Protein AF-A0A520HC37-F1 (afdb_monomer)

Sequence (45 aa):
ARFYGLPLNEGTVTLERASVTVPARIGDVVPFHAGETLGWRVVEE

Foldseek 3Di:
DVVVPDDDDPDDWDKDQQKDAADCDDVPDGDPNHRHIDRIDTDDD

Secondary structure (DSSP, 8-state):
-GGGTPPPP-----EES--EEPPS-BTTB--TTTT-EES-EEPP-

Radius of gyration: 14.88 Å; Cα contacts (8 Å, |Δi|>4): 55; chains: 1; bounding box: 23×33×31 Å

Solvent-accessible surface area (bac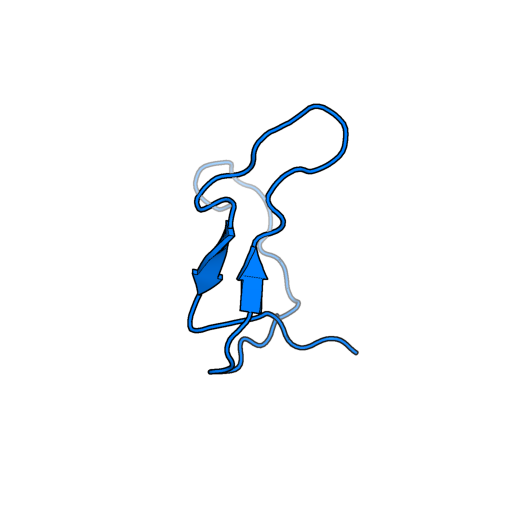kbone atoms only — not comparable to full-atom values): 3041 Å² total; per-residue (Å²): 81,71,95,80,71,42,79,74,80,88,78,86,83,57,76,41,88,39,79,40,72,37,58,61,54,57,90,97,42,72,50,88,62,44,66,38,73,40,64,56,37,74,69,81,132

Mean predicted aligned error: 2.98 Å

Structure (mmCIF, N/CA/C/O backbone):
data_AF-A0A520HC37-F1
#
_entry.id   AF-A0A520HC37-F1
#
loop_
_atom_site.group_PDB
_atom_site.id
_atom_site.type_symbol
_atom_site.label_atom_id
_atom_site.label_alt_id
_atom_site.label_comp_id
_atom_site.label_asym_id
_atom_site.label_entity_id
_atom_site.label_seq_id
_atom_site.pdbx_PDB_ins_code
_atom_site.Cartn_x
_atom_site.Cartn_y
_atom_site.Cartn_z
_atom_site.occupancy
_atom_site.B_iso_or_equiv
_atom_site.auth_seq_id
_atom_site.auth_comp_id
_atom_site.auth_asym_id
_atom_site.auth_atom_id
_atom_site.pdbx_PDB_model_num
ATOM 1 N N . ALA A 1 1 ? -2.716 13.698 7.761 1.00 81.88 1 ALA A N 1
ATOM 2 C CA . ALA A 1 1 ? -3.932 14.539 7.795 1.00 81.88 1 ALA A CA 1
ATOM 3 C C . ALA A 1 1 ? -3.734 15.837 8.587 1.00 81.88 1 ALA A C 1
ATOM 5 O O . ALA A 1 1 ? -3.993 16.895 8.036 1.00 81.88 1 ALA A O 1
ATOM 6 N N . ARG A 1 2 ? -3.191 15.781 9.820 1.00 96.19 2 ARG A N 1
ATOM 7 C CA . ARG A 1 2 ? -3.050 16.949 10.719 1.00 96.19 2 ARG A CA 1
ATOM 8 C C . ARG A 1 2 ? -2.323 18.160 10.122 1.00 96.19 2 ARG A C 1
ATOM 10 O O . ARG A 1 2 ? -2.812 19.266 10.286 1.00 96.19 2 ARG A O 1
ATOM 17 N N . PHE A 1 3 ? -1.216 17.957 9.399 1.00 97.50 3 PHE A N 1
ATOM 18 C CA . PHE A 1 3 ? -0.503 19.053 8.718 1.00 97.50 3 PHE A CA 1
ATOM 19 C C . PHE A 1 3 ? -1.399 19.816 7.726 1.00 97.50 3 PHE A C 1
ATOM 21 O O . PHE A 1 3 ? -1.337 21.034 7.651 1.00 97.50 3 PHE A O 1
ATOM 28 N N . TYR A 1 4 ? -2.279 19.102 7.022 1.00 97.75 4 TYR A N 1
ATOM 29 C CA . TYR A 1 4 ? -3.241 19.676 6.077 1.00 97.75 4 TYR A CA 1
ATOM 30 C C . TYR A 1 4 ? -4.602 20.000 6.719 1.00 97.75 4 TYR A C 1
ATOM 32 O O . TYR A 1 4 ? -5.547 20.315 6.007 1.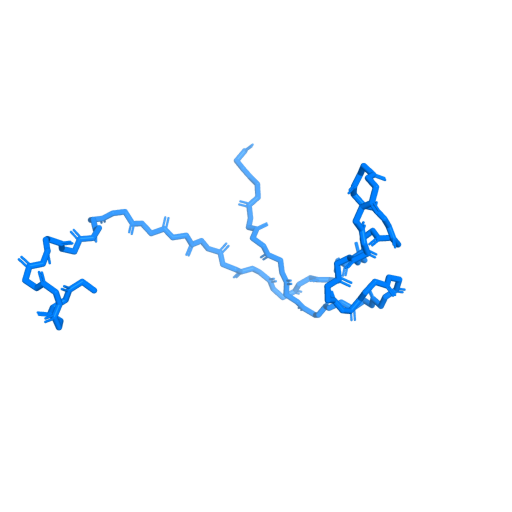00 97.75 4 TYR A O 1
ATOM 40 N N . GLY A 1 5 ? -4.737 19.883 8.046 1.00 97.88 5 GLY A N 1
ATOM 41 C CA . GLY A 1 5 ? -5.997 20.136 8.754 1.00 97.88 5 GLY A CA 1
ATOM 42 C C . GLY A 1 5 ? -7.137 19.160 8.434 1.00 97.88 5 GLY A C 1
ATOM 43 O O . GLY A 1 5 ? -8.286 19.451 8.746 1.00 97.88 5 GLY A O 1
ATOM 44 N N . LEU A 1 6 ? -6.846 18.011 7.817 1.00 98.44 6 LEU A N 1
ATOM 45 C CA . LEU A 1 6 ? -7.865 17.024 7.452 1.00 98.44 6 LEU A CA 1
ATOM 46 C C . LEU A 1 6 ? -8.169 16.056 8.614 1.00 98.44 6 LEU A C 1
ATOM 48 O O . LEU A 1 6 ? -7.261 15.770 9.411 1.00 98.44 6 LEU A O 1
ATOM 52 N N . PRO A 1 7 ? -9.398 15.505 8.690 1.00 98.12 7 PRO A N 1
ATOM 53 C CA . PRO A 1 7 ? -9.739 14.439 9.630 1.00 98.12 7 PRO A CA 1
ATOM 54 C C . PRO A 1 7 ? -8.834 13.212 9.473 1.00 98.12 7 PRO A C 1
ATOM 56 O O . PRO A 1 7 ? -8.318 12.928 8.390 1.00 98.12 7 PRO A O 1
ATOM 59 N N . LEU A 1 8 ? -8.621 12.487 10.571 1.00 97.88 8 LEU A N 1
ATOM 60 C CA . LEU A 1 8 ? -7.955 11.186 10.525 1.00 97.88 8 LEU A CA 1
ATOM 61 C C . LEU A 1 8 ? -8.958 10.111 10.102 1.00 97.88 8 LEU A C 1
ATOM 63 O O . LEU A 1 8 ? -10.131 10.200 10.447 1.00 97.88 8 LEU A O 1
ATOM 67 N N . ASN A 1 9 ? -8.478 9.091 9.392 1.00 97.38 9 ASN A N 1
ATOM 68 C CA . ASN A 1 9 ? -9.270 7.890 9.144 1.00 97.38 9 ASN A CA 1
ATOM 69 C C . ASN A 1 9 ? -9.576 7.198 10.481 1.00 97.38 9 ASN A C 1
ATOM 71 O O . ASN A 1 9 ? -8.695 7.116 11.339 1.00 97.38 9 ASN A O 1
ATOM 75 N N . GLU A 1 10 ? -10.794 6.681 10.634 1.00 97.88 10 GLU A N 1
ATOM 76 C CA . GLU A 1 10 ? -11.209 5.914 11.821 1.00 97.88 10 GLU A CA 1
ATOM 77 C C . GLU A 1 10 ? -10.972 4.404 11.661 1.00 97.88 10 GLU A C 1
ATOM 79 O O . GLU A 1 10 ? -10.881 3.677 12.647 1.00 97.88 10 GLU A O 1
ATOM 84 N N . GLY A 1 11 ? -10.847 3.936 10.415 1.00 96.31 11 GLY A N 1
ATOM 85 C CA . GLY A 1 11 ? -10.563 2.540 10.096 1.00 96.31 11 GLY A CA 1
ATOM 86 C C . GLY A 1 11 ? -9.100 2.150 10.307 1.00 96.31 11 GLY A C 1
ATOM 87 O O . GLY A 1 11 ? -8.202 2.992 10.390 1.00 96.31 11 GLY A O 1
ATOM 88 N N . THR A 1 12 ? -8.864 0.842 10.333 1.00 96.88 12 THR A N 1
ATOM 89 C CA . THR A 1 12 ? -7.532 0.236 10.407 1.00 96.88 12 THR A CA 1
ATOM 90 C C . THR A 1 12 ? -7.267 -0.638 9.184 1.00 96.88 12 THR A C 1
ATOM 92 O O . THR A 1 12 ? -8.186 -1.080 8.501 1.00 96.88 12 THR A O 1
ATOM 95 N N . VAL A 1 13 ? -5.987 -0.884 8.911 1.00 97.38 13 VAL A N 1
ATOM 96 C CA . VAL A 1 13 ? -5.530 -1.936 7.997 1.00 97.38 13 VAL A CA 1
ATOM 97 C C . VAL A 1 13 ? -4.577 -2.844 8.761 1.00 97.38 13 VAL A C 1
ATOM 99 O O . VAL A 1 13 ? -3.823 -2.369 9.615 1.00 97.38 13 VAL A O 1
ATOM 102 N N . THR A 1 14 ? -4.594 -4.136 8.452 1.00 98.00 14 THR A N 1
ATOM 103 C CA . THR A 1 14 ? -3.692 -5.115 9.066 1.00 98.00 14 THR A CA 1
ATOM 104 C C . THR A 1 14 ? -2.612 -5.506 8.073 1.00 98.00 14 THR A C 1
ATOM 106 O O . THR A 1 14 ? -2.902 -5.861 6.930 1.00 98.00 14 THR A O 1
ATOM 109 N N . LEU A 1 15 ? -1.358 -5.456 8.521 1.00 98.38 15 LEU A N 1
ATOM 110 C CA . LEU A 1 15 ? -0.240 -6.055 7.806 1.00 98.38 15 LEU A CA 1
ATOM 111 C C . LEU A 1 15 ? 0.100 -7.392 8.448 1.00 98.38 15 LEU A C 1
ATOM 113 O O . LEU A 1 15 ? 0.194 -7.488 9.673 1.00 98.38 15 LEU A O 1
ATOM 117 N N . GLU A 1 16 ? 0.355 -8.396 7.621 1.00 98.31 16 GLU A N 1
ATOM 118 C CA . GLU A 1 16 ? 0.904 -9.668 8.073 1.00 98.31 16 GLU A CA 1
ATOM 119 C C . GLU A 1 16 ? 2.307 -9.897 7.517 1.00 98.31 16 GLU A C 1
ATOM 121 O O . GLU A 1 16 ? 2.661 -9.445 6.420 1.00 98.31 16 GLU A O 1
ATOM 126 N N . ARG A 1 17 ? 3.128 -10.601 8.302 1.00 98.31 17 ARG A N 1
ATOM 127 C CA . ARG A 1 17 ? 4.502 -10.936 7.932 1.00 98.31 17 ARG A CA 1
ATOM 128 C C . ARG A 1 17 ? 4.499 -12.122 6.973 1.00 98.31 17 ARG A C 1
ATOM 130 O O . ARG A 1 17 ? 4.779 -13.251 7.369 1.00 98.31 17 ARG A O 1
ATOM 137 N N . ALA A 1 18 ? 4.170 -11.847 5.720 1.00 97.81 18 ALA A N 1
ATOM 138 C CA . ALA A 1 18 ? 4.127 -12.814 4.637 1.00 97.81 18 ALA A CA 1
ATOM 139 C C . ALA A 1 18 ? 4.827 -12.257 3.393 1.00 97.81 18 ALA A C 1
ATOM 141 O O . ALA A 1 18 ? 4.818 -11.051 3.141 1.00 97.81 18 ALA A O 1
ATOM 142 N N . SER A 1 19 ? 5.450 -13.151 2.622 1.00 97.69 19 SER A N 1
ATOM 143 C CA . SER A 1 19 ? 6.123 -12.791 1.376 1.00 97.69 19 SER A CA 1
ATOM 144 C C . SER A 1 19 ? 5.116 -12.378 0.307 1.00 97.69 19 SER A C 1
ATOM 146 O O . SER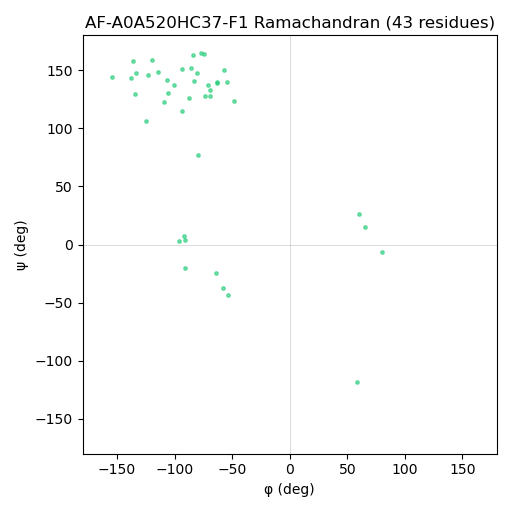 A 1 19 ? 4.161 -13.111 0.052 1.00 97.69 19 SER A O 1
ATOM 148 N N . VAL A 1 20 ? 5.372 -11.261 -0.371 1.00 97.94 20 VAL A N 1
ATOM 149 C CA . VAL A 1 20 ? 4.624 -10.834 -1.559 1.00 97.94 20 VAL A CA 1
ATOM 150 C C . VAL A 1 20 ? 5.588 -10.369 -2.642 1.00 97.94 20 VAL A C 1
ATOM 152 O O . VAL A 1 20 ? 6.488 -9.569 -2.386 1.00 97.94 20 VAL A O 1
ATOM 155 N N . THR A 1 21 ? 5.420 -10.888 -3.856 1.00 98.38 21 THR A N 1
ATOM 156 C CA . THR A 1 21 ? 6.223 -10.479 -5.013 1.00 98.38 21 THR A CA 1
ATOM 157 C C . THR A 1 21 ? 5.582 -9.271 -5.679 1.00 98.38 21 THR A C 1
ATOM 159 O O . THR A 1 21 ? 4.406 -9.304 -6.041 1.00 98.38 21 THR A O 1
ATOM 162 N N . VAL A 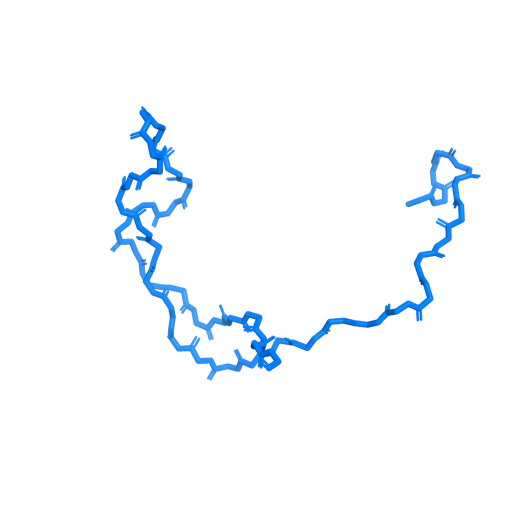1 22 ? 6.359 -8.205 -5.862 1.00 98.38 22 VAL A N 1
ATOM 163 C CA . VAL A 1 22 ? 5.906 -7.014 -6.583 1.00 98.38 22 VAL A CA 1
ATOM 164 C C . VAL A 1 22 ? 5.866 -7.334 -8.082 1.00 98.38 22 VAL A C 1
ATOM 166 O O . VAL A 1 22 ? 6.877 -7.784 -8.632 1.00 98.38 22 VAL A O 1
ATOM 169 N N . PRO A 1 23 ? 4.741 -7.092 -8.782 1.00 98.31 23 PRO A N 1
ATOM 170 C CA . PRO A 1 23 ? 4.666 -7.292 -10.223 1.00 98.31 23 PRO A CA 1
ATOM 171 C C . PRO A 1 23 ? 5.763 -6.519 -10.958 1.00 98.31 23 PRO A C 1
ATOM 173 O O . PRO A 1 23 ? 6.044 -5.365 -10.641 1.00 98.31 23 PRO A O 1
ATOM 176 N N . ALA A 1 24 ? 6.352 -7.127 -11.987 1.00 98.19 24 ALA A N 1
ATOM 177 C CA . ALA A 1 24 ? 7.381 -6.461 -12.787 1.00 98.19 24 ALA A CA 1
ATOM 178 C C . ALA A 1 24 ? 6.846 -5.222 -13.535 1.00 98.19 24 ALA A C 1
ATOM 180 O O . ALA A 1 24 ? 7.604 -4.323 -13.897 1.00 98.19 24 ALA A O 1
ATOM 181 N N . ARG A 1 25 ? 5.534 -5.188 -13.794 1.00 98.19 25 ARG A N 1
ATOM 182 C CA . ARG A 1 25 ? 4.855 -4.134 -14.543 1.00 98.19 25 ARG A CA 1
ATOM 183 C C . ARG A 1 25 ? 3.383 -4.051 -14.134 1.00 98.19 25 ARG A C 1
ATOM 185 O O . ARG A 1 25 ? 2.752 -5.077 -13.886 1.00 98.19 25 ARG A O 1
ATOM 192 N N . ILE A 1 26 ? 2.845 -2.834 -14.098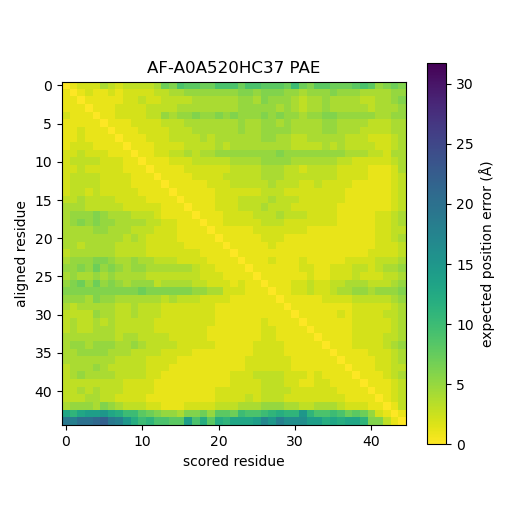 1.00 98.12 26 ILE A N 1
ATOM 193 C CA . ILE A 1 26 ? 1.418 -2.540 -13.921 1.00 98.12 26 ILE A CA 1
ATOM 194 C C . ILE A 1 26 ? 0.999 -1.656 -15.099 1.00 98.12 26 ILE A 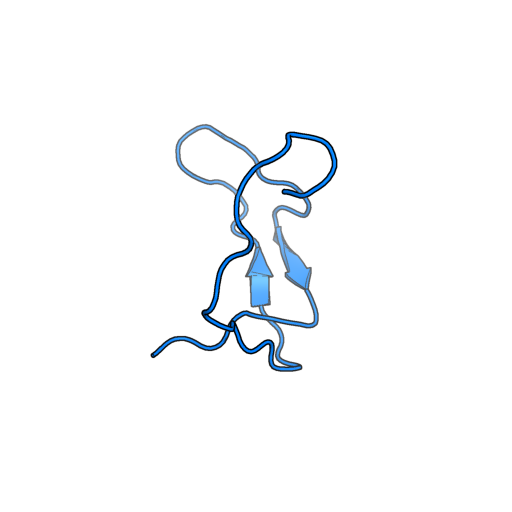C 1
ATOM 196 O O . ILE A 1 26 ? 1.386 -0.488 -15.173 1.00 98.12 26 ILE A O 1
ATOM 200 N N . GLY A 1 27 ? 0.260 -2.227 -16.055 1.00 96.69 27 GLY A N 1
ATOM 201 C CA . GLY A 1 27 ? -0.020 -1.563 -17.332 1.00 96.69 27 GLY A CA 1
ATOM 202 C C . GLY A 1 27 ? 1.278 -1.210 -18.061 1.00 96.69 27 GLY A C 1
ATOM 203 O O . GLY A 1 27 ? 2.079 -2.093 -18.355 1.00 96.69 27 GLY A O 1
ATOM 204 N N . ASP A 1 28 ? 1.519 0.079 -18.297 1.00 97.69 28 ASP A N 1
ATOM 205 C CA . ASP A 1 28 ? 2.750 0.557 -18.940 1.00 97.69 28 ASP A CA 1
ATOM 206 C C . ASP A 1 28 ? 3.846 1.022 -17.970 1.00 97.69 28 ASP A C 1
ATOM 208 O O . ASP A 1 28 ? 4.916 1.459 -18.398 1.00 97.69 28 ASP A O 1
ATOM 212 N N . VAL A 1 29 ? 3.610 0.900 -16.663 1.00 98.56 29 VAL A N 1
ATOM 213 C CA . VAL A 1 29 ? 4.478 1.450 -15.617 1.00 98.56 29 VAL A CA 1
ATOM 214 C C . VAL A 1 29 ? 5.27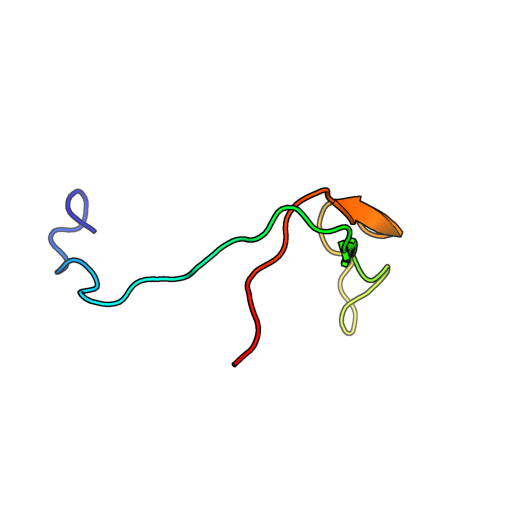1 0.347 -14.921 1.00 98.56 29 VAL A C 1
ATOM 216 O O . VAL A 1 29 ? 4.757 -0.739 -14.648 1.00 98.56 29 VAL A O 1
ATOM 219 N N . VAL A 1 30 ? 6.531 0.644 -14.599 1.00 98.56 30 VAL A N 1
ATOM 220 C CA . VAL A 1 30 ? 7.379 -0.195 -13.741 1.00 98.56 30 VAL A CA 1
ATOM 221 C C . VAL A 1 30 ? 7.262 0.315 -12.298 1.00 98.56 30 VAL A C 1
ATOM 223 O O . VAL A 1 30 ? 7.649 1.459 -12.043 1.00 98.56 30 VAL A O 1
ATOM 226 N N . PRO A 1 31 ? 6.703 -0.470 -11.358 1.00 98.38 31 PRO A N 1
ATOM 227 C CA . PRO A 1 31 ? 6.573 -0.050 -9.966 1.00 98.38 31 PRO A CA 1
ATOM 228 C C . PRO A 1 31 ? 7.917 -0.090 -9.224 1.00 98.38 31 PRO A C 1
ATOM 230 O O . PRO A 1 31 ? 8.880 -0.728 -9.650 1.00 98.38 31 PRO A O 1
ATOM 233 N N . PHE A 1 32 ? 7.979 0.578 -8.072 1.00 98.19 32 PHE A N 1
ATOM 234 C CA . PHE A 1 32 ? 9.126 0.468 -7.172 1.00 98.19 32 PHE A CA 1
ATOM 235 C C . PHE A 1 32 ? 9.267 -0.973 -6.659 1.00 98.19 32 PHE A C 1
ATOM 237 O O . PHE A 1 32 ? 8.259 -1.603 -6.349 1.00 98.19 32 PHE A O 1
ATOM 244 N N . HIS A 1 33 ? 10.503 -1.479 -6.583 1.00 98.31 33 HIS A N 1
ATOM 245 C CA . HIS A 1 33 ? 10.814 -2.881 -6.266 1.00 98.31 33 HIS A CA 1
ATOM 246 C C . HIS A 1 33 ? 10.234 -3.918 -7.249 1.00 98.31 33 HIS A C 1
ATOM 248 O O . HIS A 1 33 ? 10.005 -5.063 -6.874 1.00 98.31 33 HIS A O 1
ATOM 254 N N . ALA A 1 34 ? 9.991 -3.549 -8.513 1.00 98.44 34 ALA A N 1
ATOM 255 C CA . ALA A 1 34 ? 9.501 -4.465 -9.546 1.00 98.44 34 ALA A CA 1
ATOM 256 C C . ALA A 1 34 ? 10.292 -5.788 -9.602 1.00 98.44 34 ALA A C 1
ATOM 258 O O . ALA A 1 34 ? 11.504 -5.796 -9.811 1.00 98.44 34 ALA A O 1
ATOM 259 N N . GLY A 1 35 ? 9.587 -6.914 -9.455 1.00 98.19 35 GLY A N 1
ATOM 260 C CA . GLY A 1 35 ? 10.172 -8.257 -9.467 1.00 98.19 35 GLY A CA 1
ATOM 261 C C . GLY A 1 35 ? 10.831 -8.690 -8.153 1.00 98.19 35 GLY A C 1
ATOM 262 O O . GLY A 1 35 ? 11.200 -9.856 -8.022 1.00 98.19 35 GLY A O 1
ATOM 263 N N . GLU A 1 36 ? 10.954 -7.804 -7.165 1.00 98.56 36 GLU A N 1
ATOM 264 C CA . GLU A 1 36 ? 11.459 -8.154 -5.839 1.00 98.56 36 GLU A CA 1
ATOM 265 C C . GLU A 1 36 ? 10.350 -8.723 -4.940 1.00 98.56 36 GLU A C 1
ATOM 267 O O . GLU A 1 36 ? 9.151 -8.571 -5.193 1.00 98.56 36 GLU A O 1
ATOM 272 N N . THR A 1 37 ? 10.756 -9.396 -3.860 1.00 98.56 37 THR A N 1
ATOM 273 C CA . THR A 1 37 ? 9.841 -9.939 -2.846 1.00 98.56 37 THR A CA 1
ATOM 274 C C . THR A 1 37 ? 9.962 -9.153 -1.547 1.00 98.56 37 THR A C 1
ATOM 276 O O . THR A 1 37 ? 11.035 -9.088 -0.950 1.00 98.56 37 THR A O 1
ATOM 279 N N . LEU A 1 38 ? 8.844 -8.590 -1.089 1.00 98.44 38 LEU A N 1
ATOM 280 C CA . LEU A 1 38 ? 8.734 -7.883 0.185 1.00 98.44 38 LEU A CA 1
ATOM 281 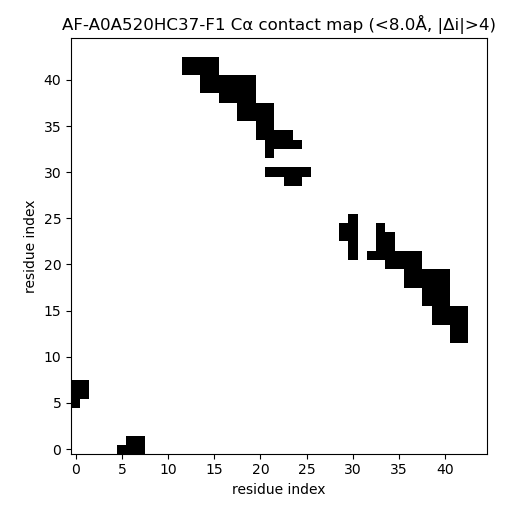C C . LEU A 1 38 ? 8.248 -8.836 1.284 1.00 98.44 38 LEU A C 1
ATOM 283 O O . LEU A 1 38 ? 7.534 -9.798 1.015 1.00 98.44 38 LEU A O 1
ATOM 287 N N . GLY A 1 39 ? 8.637 -8.570 2.534 1.00 98.38 39 GLY A N 1
ATOM 288 C CA . GLY A 1 39 ? 8.347 -9.444 3.683 1.00 98.38 39 GLY A CA 1
ATOM 289 C C . GLY A 1 39 ? 7.046 -9.152 4.440 1.00 98.38 39 GLY A C 1
ATOM 290 O O . GLY A 1 39 ? 6.809 -9.766 5.481 1.00 98.38 39 GLY A O 1
ATOM 291 N N . TRP A 1 40 ? 6.253 -8.193 3.965 1.00 98.38 40 TRP A N 1
ATOM 292 C CA . TRP A 1 40 ? 4.974 -7.805 4.552 1.00 98.38 40 TRP A CA 1
ATOM 293 C C . TRP A 1 40 ? 3.953 -7.573 3.447 1.00 98.38 40 TRP A C 1
ATOM 295 O O . TRP A 1 40 ? 4.291 -7.000 2.410 1.00 98.38 40 TRP A O 1
ATOM 305 N N . ARG A 1 41 ? 2.699 -7.949 3.699 1.00 97.81 41 ARG A N 1
ATOM 306 C CA . ARG A 1 41 ? 1.565 -7.648 2.816 1.00 97.81 41 ARG A CA 1
ATOM 307 C C . ARG A 1 41 ? 0.355 -7.183 3.619 1.00 97.81 41 ARG A C 1
ATOM 309 O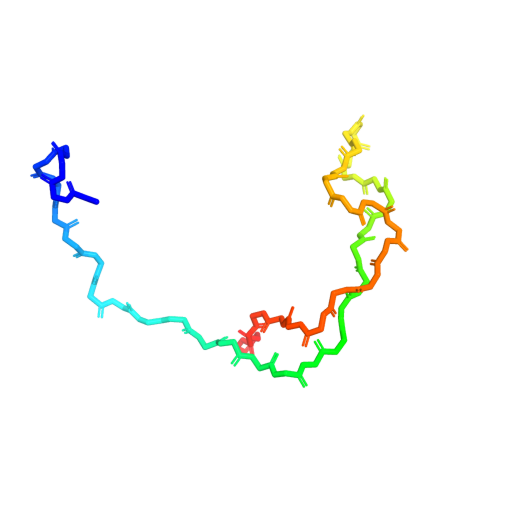 O . ARG A 1 41 ? 0.256 -7.466 4.812 1.00 97.81 41 ARG A O 1
ATOM 316 N N . VAL A 1 42 ? -0.549 -6.471 2.953 1.00 97.81 42 VAL A N 1
ATOM 317 C CA . VAL A 1 42 ? -1.875 -6.146 3.496 1.00 97.81 42 VAL A CA 1
ATOM 318 C C . VAL A 1 42 ? -2.712 -7.424 3.517 1.00 97.81 42 VAL A C 1
ATOM 320 O O . VAL A 1 42 ? -2.651 -8.209 2.572 1.00 97.81 42 VAL A O 1
ATOM 323 N N . VAL A 1 43 ? -3.453 -7.648 4.600 1.00 97.31 43 VAL A N 1
ATOM 324 C CA . VAL A 1 43 ? -4.421 -8.750 4.690 1.00 97.31 43 VAL A CA 1
ATOM 325 C C . VAL A 1 43 ? -5.594 -8.456 3.749 1.00 97.31 43 VAL A C 1
ATOM 327 O O . VAL A 1 43 ? -6.159 -7.366 3.801 1.00 97.31 43 VAL A O 1
ATOM 330 N N . GLU A 1 44 ? -5.932 -9.409 2.881 1.00 87.69 44 GLU A N 1
ATOM 331 C CA . GLU A 1 44 ? -7.134 -9.360 2.036 1.00 87.69 44 GLU A CA 1
ATOM 332 C C . GLU A 1 44 ? -8.339 -9.865 2.849 1.00 87.69 44 GLU A C 1
ATOM 334 O O . GLU A 1 44 ? -8.181 -10.798 3.641 1.00 87.69 44 GLU A O 1
ATOM 339 N N . GLU A 1 45 ? -9.503 -9.228 2.690 1.00 66.62 45 GLU A N 1
ATOM 340 C CA . GLU A 1 45 ? -10.770 -9.652 3.317 1.00 66.62 45 GLU A CA 1
ATOM 341 C C . GLU A 1 45 ? -11.408 -10.853 2.606 1.00 66.62 45 GLU A C 1
ATOM 343 O O . GLU A 1 45 ? -11.370 -10.896 1.353 1.00 66.62 45 GLU A O 1
#

Nearest PDB structures (foldseek):
  6z1p-assembly1_AF  TM=2.748E-01  e=8.587E+00  Tetrahymena thermophila SB210

pLDDT: mean 96.67, std 5.34, range [66.62, 98.56]